Protein AF-A0AA46X351-F1 (afdb_monomer_lite)

Foldseek 3Di:
DDDPDPVVVVVVVVVVVVCCCVVQNPPCVVVPPDPVSSVVSVVVVVCCVVPPVVCVVDVDDDD

pLDDT: mean 73.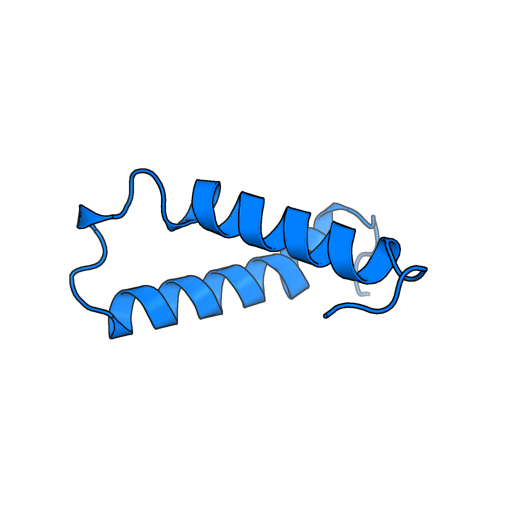86, std 14.99, range [43.47, 90.56]

Organism: NCBI:txid423477

InterPro domains:
  IPR001584 Integrase, catalytic core [PF13333] (14-56)
  IPR012337 Ribonuclease H-like superfamily [SSF53098] (1-62)
  IPR050900 Transposase IS3/IS150/IS904 [PTHR46889] (1-60)

Structure (mmCIF, N/CA/C/O backbone):
data_AF-A0AA46X351-F1
#
_entry.id   AF-A0AA46X351-F1
#
loop_
_atom_site.group_PDB
_atom_site.id
_atom_site.type_symbol
_atom_site.label_atom_id
_atom_site.label_alt_id
_atom_site.label_comp_id
_atom_site.label_asym_id
_atom_site.label_entity_id
_atom_site.label_seq_id
_atom_site.pdbx_PDB_ins_code
_atom_site.Cartn_x
_atom_site.Cartn_y
_atom_site.Cartn_z
_atom_site.occupancy
_atom_site.B_iso_or_equiv
_atom_site.auth_seq_id
_atom_site.auth_comp_id
_atom_site.auth_asym_id
_atom_site.auth_atom_id
_atom_site.pdbx_PDB_model_num
ATOM 1 N N . MET A 1 1 ? 21.978 -10.087 10.702 1.00 43.56 1 MET A N 1
ATOM 2 C CA . MET A 1 1 ? 22.910 -9.279 9.883 1.00 43.56 1 MET A CA 1
ATOM 3 C C . MET A 1 1 ? 22.886 -9.800 8.451 1.00 43.56 1 MET A C 1
ATOM 5 O O . MET A 1 1 ? 23.151 -10.978 8.250 1.00 43.56 1 MET A O 1
ATOM 9 N N . SER A 1 2 ? 22.485 -8.960 7.491 1.00 52.25 2 SER A N 1
ATOM 10 C CA . SER A 1 2 ? 22.377 -9.302 6.063 1.00 52.25 2 SER A CA 1
ATOM 11 C C . SER A 1 2 ? 23.767 -9.553 5.457 1.00 52.25 2 SER A C 1
ATOM 13 O O . SER A 1 2 ? 24.701 -8.797 5.730 1.00 52.25 2 SER A O 1
ATOM 15 N N . LYS A 1 3 ? 23.939 -10.636 4.684 1.00 56.03 3 LYS A N 1
ATOM 16 C CA . LYS A 1 3 ? 25.228 -10.994 4.063 1.00 56.03 3 LYS A CA 1
ATOM 17 C C . LYS A 1 3 ? 25.596 -9.956 2.996 1.00 56.03 3 LYS A C 1
ATOM 19 O O . LYS A 1 3 ? 24.863 -9.751 2.030 1.00 56.03 3 LYS A O 1
ATOM 24 N N . LYS A 1 4 ? 26.761 -9.329 3.173 1.00 52.09 4 LYS A N 1
ATOM 25 C CA . LYS A 1 4 ? 27.387 -8.370 2.251 1.00 52.09 4 LYS A CA 1
ATOM 26 C C . LYS A 1 4 ? 27.489 -8.995 0.849 1.00 52.09 4 LYS A C 1
ATOM 28 O O . LYS A 1 4 ? 28.254 -9.934 0.667 1.00 52.09 4 LYS A O 1
ATOM 33 N N . GLY A 1 5 ? 26.689 -8.514 -0.110 1.00 56.81 5 GLY A N 1
ATOM 34 C CA . GLY A 1 5 ? 26.775 -8.936 -1.518 1.00 56.81 5 GLY A CA 1
ATOM 35 C C . GLY A 1 5 ? 25.456 -9.123 -2.282 1.00 56.81 5 GLY A C 1
ATOM 36 O O . GLY A 1 5 ? 25.487 -9.122 -3.507 1.00 56.81 5 GLY A O 1
ATOM 37 N N . LYS A 1 6 ? 24.292 -9.218 -1.620 1.00 53.44 6 LYS A N 1
ATOM 38 C CA . LYS A 1 6 ? 22.975 -9.229 -2.299 1.00 53.44 6 LYS A CA 1
ATOM 39 C C . LYS A 1 6 ? 22.239 -7.892 -2.133 1.00 53.44 6 LYS A C 1
ATOM 41 O O . LYS A 1 6 ? 21.163 -7.815 -1.548 1.00 53.44 6 LYS A O 1
ATOM 46 N N . CYS A 1 7 ? 22.816 -6.812 -2.659 1.00 53.00 7 CYS A N 1
ATOM 47 C CA . CYS A 1 7 ? 22.176 -5.489 -2.620 1.00 53.00 7 CYS A CA 1
ATOM 48 C C . CYS A 1 7 ? 20.885 -5.421 -3.455 1.00 53.00 7 CYS A C 1
ATOM 50 O O . CYS A 1 7 ? 20.044 -4.573 -3.190 1.00 53.00 7 CYS A O 1
A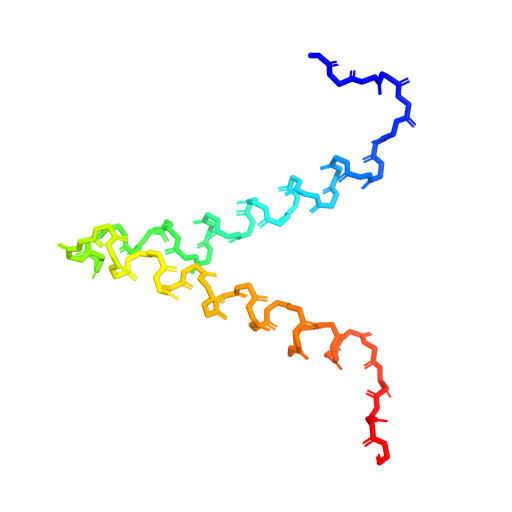TOM 52 N N . TYR A 1 8 ? 20.705 -6.313 -4.435 1.00 54.31 8 TYR A N 1
ATOM 53 C CA . TYR A 1 8 ? 19.529 -6.310 -5.311 1.00 54.31 8 TYR A CA 1
ATOM 54 C C . TYR A 1 8 ? 18.235 -6.704 -4.584 1.00 54.31 8 TYR A C 1
ATOM 56 O O . TYR A 1 8 ? 17.224 -6.027 -4.732 1.00 54.31 8 TYR A O 1
ATOM 64 N N . ASP A 1 9 ? 18.282 -7.751 -3.755 1.00 56.94 9 ASP A N 1
ATOM 65 C CA . ASP A 1 9 ? 17.143 -8.189 -2.931 1.00 56.94 9 ASP A CA 1
ATOM 66 C C . ASP A 1 9 ? 16.771 -7.113 -1.898 1.00 56.94 9 ASP A C 1
ATOM 68 O O . ASP A 1 9 ? 15.607 -6.740 -1.749 1.00 56.94 9 ASP A O 1
ATOM 72 N N . ASN A 1 10 ? 17.787 -6.551 -1.230 1.00 60.94 10 ASN A N 1
ATOM 73 C CA . ASN A 1 10 ? 17.579 -5.536 -0.201 1.00 60.94 10 ASN A CA 1
ATOM 74 C C . ASN A 1 10 ? 17.043 -4.229 -0.800 1.00 60.94 10 ASN A C 1
ATOM 76 O O . ASN A 1 10 ? 16.089 -3.673 -0.277 1.00 60.94 10 ASN A O 1
ATOM 80 N N . SER A 1 11 ? 17.582 -3.779 -1.938 1.00 68.62 11 SER A N 1
ATOM 81 C CA . SER A 1 11 ? 17.192 -2.510 -2.567 1.00 68.62 11 SER A CA 1
ATOM 82 C C . SER A 1 11 ? 15.748 -2.515 -3.083 1.00 68.62 11 SER A C 1
ATOM 84 O O . SER A 1 11 ? 15.041 -1.507 -2.963 1.00 68.62 11 SER A O 1
ATOM 86 N N . VAL A 1 12 ? 15.270 -3.647 -3.615 1.00 72.25 12 VAL A N 1
ATOM 87 C CA . VAL A 1 12 ? 13.873 -3.784 -4.057 1.00 72.25 12 VAL A CA 1
ATOM 88 C C . VAL A 1 12 ? 12.925 -3.714 -2.864 1.00 72.25 12 VAL A C 1
ATOM 90 O O . VAL A 1 12 ? 11.945 -2.966 -2.912 1.00 72.25 12 VAL A O 1
ATOM 93 N N . MET A 1 13 ? 13.242 -4.429 -1.782 1.00 80.12 13 MET A N 1
ATOM 94 C CA . MET A 1 13 ? 12.431 -4.414 -0.564 1.00 80.12 13 MET A CA 1
ATOM 95 C C . MET A 1 13 ? 12.480 -3.052 0.137 1.00 80.12 13 MET A C 1
ATOM 97 O O . MET A 1 13 ? 11.437 -2.536 0.530 1.00 80.12 13 MET A O 1
ATOM 101 N N . GLU A 1 14 ? 13.642 -2.404 0.214 1.00 82.25 14 GLU A N 1
ATOM 102 C CA . GLU A 1 14 ? 13.776 -1.043 0.751 1.00 82.25 14 GLU A CA 1
ATOM 103 C C . GLU A 1 14 ? 12.927 -0.039 -0.034 1.00 82.25 14 GLU A C 1
ATOM 105 O O .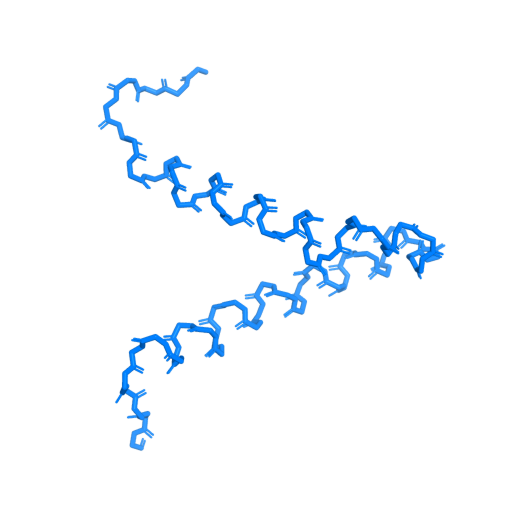 GLU A 1 14 ? 12.201 0.766 0.554 1.00 82.25 14 GLU A O 1
ATOM 110 N N . THR A 1 15 ? 12.939 -0.130 -1.366 1.00 83.12 15 THR A N 1
ATOM 111 C CA . THR A 1 15 ? 12.105 0.723 -2.225 1.00 83.12 15 THR A CA 1
ATOM 112 C C . THR A 1 15 ? 10.615 0.431 -2.040 1.00 83.12 15 THR A C 1
ATOM 114 O O . THR A 1 15 ? 9.798 1.357 -2.047 1.00 83.12 15 THR A O 1
ATOM 117 N N . PHE A 1 16 ? 10.241 -0.842 -1.882 1.00 84.94 16 PHE A N 1
ATOM 118 C CA . PHE A 1 16 ? 8.860 -1.252 -1.634 1.00 84.94 16 PHE A CA 1
ATOM 119 C C . PHE A 1 16 ? 8.344 -0.693 -0.304 1.00 84.94 16 PHE A C 1
ATOM 121 O O . PHE A 1 16 ? 7.324 -0.007 -0.296 1.00 84.94 16 PHE A O 1
ATOM 128 N N . PHE A 1 17 ? 9.070 -0.905 0.797 1.00 83.94 17 PHE A N 1
ATOM 129 C CA . PHE A 1 17 ? 8.666 -0.415 2.117 1.00 83.94 17 PHE A CA 1
ATOM 130 C C . PHE A 1 17 ? 8.714 1.110 2.226 1.00 83.94 17 PHE A C 1
ATOM 132 O O . PHE A 1 17 ? 7.886 1.693 2.926 1.00 83.94 17 PHE A O 1
ATOM 139 N N . GLY A 1 18 ? 9.644 1.772 1.531 1.00 88.25 18 GLY A N 1
ATOM 140 C CA . GLY A 1 18 ? 9.652 3.231 1.420 1.00 88.25 18 GLY A CA 1
ATOM 141 C C . GLY A 1 18 ? 8.353 3.752 0.804 1.00 88.25 18 GLY A C 1
ATOM 142 O O . GLY A 1 18 ? 7.693 4.609 1.385 1.00 88.25 18 GLY A O 1
ATOM 143 N N . ARG A 1 19 ? 7.936 3.162 -0.322 1.00 85.81 19 ARG A N 1
ATOM 144 C CA . ARG A 1 19 ? 6.684 3.519 -1.004 1.00 85.81 19 ARG A CA 1
ATOM 145 C C . ARG A 1 19 ? 5.440 3.160 -0.220 1.00 85.81 19 ARG A C 1
ATOM 147 O O . ARG A 1 19 ? 4.560 3.994 -0.103 1.00 85.81 19 ARG A O 1
ATOM 154 N N . LEU A 1 20 ? 5.382 1.958 0.344 1.00 88.25 20 LEU A N 1
ATOM 155 C CA . LEU A 1 20 ? 4.265 1.535 1.183 1.00 88.25 20 LEU A CA 1
ATOM 156 C C . LEU A 1 20 ? 4.049 2.535 2.323 1.00 88.25 20 LEU A C 1
ATOM 158 O O . LEU A 1 20 ? 2.928 2.978 2.544 1.00 88.25 20 LEU A O 1
ATOM 162 N N . LYS A 1 21 ? 5.120 2.972 2.994 1.00 86.25 21 LYS A N 1
ATOM 163 C CA . LYS A 1 21 ? 4.993 3.983 4.046 1.00 86.25 21 LYS A CA 1
ATOM 164 C C . LYS A 1 21 ? 4.502 5.328 3.507 1.00 86.25 21 LYS A C 1
ATOM 166 O O . LYS A 1 21 ? 3.645 5.928 4.133 1.00 86.25 21 LYS A O 1
ATOM 171 N N . THR A 1 22 ? 4.995 5.807 2.368 1.00 87.25 22 THR A N 1
ATOM 172 C CA . THR A 1 22 ? 4.551 7.090 1.787 1.00 87.25 22 THR A CA 1
ATOM 173 C C . THR A 1 22 ? 3.132 7.060 1.225 1.00 87.25 22 THR A C 1
ATOM 175 O O . THR A 1 22 ? 2.412 8.035 1.384 1.00 87.25 22 THR A O 1
ATOM 178 N N . GLU A 1 23 ? 2.740 5.978 0.559 1.00 83.44 23 GLU A N 1
ATOM 179 C CA . GLU A 1 23 ? 1.471 5.885 -0.172 1.00 83.44 23 GLU A CA 1
ATOM 180 C C . GLU A 1 23 ? 0.318 5.389 0.715 1.00 83.44 23 GLU A C 1
ATOM 182 O O . GLU A 1 23 ? -0.823 5.752 0.457 1.00 83.44 23 GLU A O 1
ATOM 187 N N . ILE A 1 24 ? 0.603 4.582 1.748 1.00 84.75 24 ILE A N 1
ATOM 188 C CA . ILE A 1 24 ? -0.418 3.969 2.618 1.00 84.75 24 ILE A CA 1
ATOM 189 C C . ILE A 1 24 ? -0.357 4.491 4.055 1.00 84.75 24 ILE A C 1
ATOM 191 O O . ILE A 1 24 ? -1.388 4.587 4.697 1.00 84.75 24 ILE A O 1
ATOM 195 N N . TYR A 1 25 ? 0.812 4.827 4.605 1.00 81.62 25 TYR A N 1
ATOM 196 C CA . TYR A 1 25 ? 0.912 5.172 6.031 1.00 81.62 25 TYR A CA 1
ATOM 197 C C . TYR A 1 25 ? 0.933 6.689 6.279 1.00 81.62 25 TYR A C 1
ATOM 199 O O . TYR A 1 25 ? 0.070 7.219 6.975 1.00 81.62 25 TYR A O 1
ATOM 207 N N . TYR A 1 26 ? 1.893 7.411 5.700 1.00 82.69 26 TYR A N 1
ATOM 208 C CA . TYR A 1 26 ? 2.075 8.843 5.931 1.00 82.69 26 TYR A CA 1
ATOM 209 C C . TYR A 1 26 ? 0.889 9.647 5.380 1.00 82.69 26 TYR A C 1
ATOM 211 O O . TYR A 1 26 ? 0.612 9.621 4.186 1.00 82.69 26 TYR A O 1
ATOM 219 N N . GLY A 1 27 ? 0.200 10.381 6.260 1.00 79.06 27 GLY A N 1
ATOM 220 C CA . GLY A 1 27 ? -0.990 11.176 5.922 1.00 79.06 27 GLY A CA 1
ATOM 221 C C . GLY A 1 27 ? -2.325 10.461 6.158 1.00 79.06 27 GLY A C 1
ATOM 222 O O . GLY A 1 27 ? -3.327 11.138 6.365 1.00 79.06 27 GLY A O 1
ATOM 223 N N . PHE A 1 28 ? -2.320 9.128 6.242 1.00 79.00 28 PHE A N 1
ATOM 224 C CA . PHE A 1 28 ? -3.508 8.294 6.476 1.00 79.00 28 PHE A CA 1
ATOM 225 C C . PHE A 1 28 ? -3.539 7.675 7.884 1.00 79.00 28 PHE A C 1
ATOM 227 O O . PHE A 1 28 ? -4.432 6.902 8.215 1.00 79.00 28 PHE A O 1
ATOM 234 N N . GLU A 1 29 ? -2.596 8.042 8.759 1.00 77.50 29 GLU A N 1
ATOM 235 C CA . GLU A 1 29 ? -2.445 7.484 10.116 1.00 77.50 29 GLU A CA 1
ATOM 236 C C . GLU A 1 29 ? -3.737 7.549 10.950 1.00 77.50 29 GLU A C 1
ATOM 238 O O . GLU A 1 29 ? -3.985 6.676 11.778 1.00 77.50 29 GLU A O 1
ATOM 243 N N . LYS A 1 30 ? -4.579 8.565 10.715 1.00 77.31 30 LYS A N 1
ATOM 244 C CA . LYS A 1 30 ? -5.868 8.751 11.402 1.00 77.31 30 LYS A CA 1
ATOM 245 C C . LYS A 1 30 ? -7.050 8.044 10.727 1.00 77.31 30 LYS A C 1
ATOM 247 O O . LYS A 1 30 ? -8.101 7.937 11.351 1.00 77.31 30 LYS A O 1
ATOM 252 N N . GLU A 1 31 ? -6.905 7.584 9.486 1.00 77.69 31 GLU A N 1
ATOM 253 C CA . GLU A 1 31 ? -7.962 6.871 8.750 1.00 77.69 31 GLU A CA 1
ATOM 254 C C . GLU A 1 31 ? -8.040 5.389 9.130 1.00 77.69 31 GLU A C 1
ATOM 256 O O . GLU A 1 31 ? -9.101 4.769 9.034 1.00 77.69 31 GLU A O 1
ATOM 261 N N . TYR A 1 32 ? -6.953 4.815 9.649 1.00 82.44 32 TYR A N 1
ATOM 262 C CA . TYR A 1 32 ? -6.950 3.437 10.127 1.00 82.44 32 TYR A CA 1
ATOM 263 C C . TYR A 1 32 ? -7.493 3.349 11.553 1.00 82.44 32 TYR A C 1
ATOM 265 O O . TYR A 1 32 ? -6.752 3.346 12.533 1.00 82.44 32 TYR A O 1
ATOM 273 N N . ALA A 1 33 ? -8.814 3.208 11.665 1.00 80.69 33 ALA A N 1
ATOM 274 C CA . ALA A 1 33 ? -9.515 3.080 12.946 1.00 80.69 33 ALA A CA 1
ATOM 275 C C . ALA A 1 33 ? -9.108 1.838 13.770 1.00 80.69 33 ALA A C 1
ATOM 277 O O . ALA A 1 33 ? -9.446 1.729 14.948 1.00 80.69 33 ALA A O 1
ATOM 278 N N . SER A 1 34 ? -8.427 0.861 13.164 1.00 87.81 34 SER A N 1
ATOM 279 C CA . SER A 1 34 ? -7.956 -0.357 13.827 1.00 87.81 34 SER A CA 1
ATOM 280 C C . SER A 1 34 ? -6.834 -1.027 13.041 1.00 87.81 34 SER A C 1
ATOM 282 O O . SER A 1 34 ? -6.758 -0.908 11.818 1.00 87.81 34 SER A O 1
ATOM 284 N N . PHE A 1 35 ? -6.026 -1.832 13.735 1.00 86.00 35 PHE A N 1
ATOM 285 C CA . PHE A 1 35 ? -4.975 -2.637 13.108 1.00 86.00 35 PHE A CA 1
ATOM 286 C C . PHE A 1 35 ? -5.519 -3.557 12.005 1.00 86.00 35 PHE A C 1
ATOM 288 O O . PHE A 1 35 ? -4.881 -3.718 10.972 1.00 86.00 35 PHE A O 1
ATOM 295 N N . ASN A 1 36 ? -6.728 -4.102 12.177 1.00 89.06 36 ASN A N 1
ATOM 296 C CA . ASN A 1 36 ? -7.370 -4.924 11.150 1.00 89.06 36 ASN A CA 1
ATOM 297 C C . ASN A 1 36 ? -7.650 -4.137 9.857 1.00 89.06 36 ASN A C 1
ATOM 299 O O . ASN A 1 36 ? -7.401 -4.640 8.769 1.00 89.06 36 ASN A O 1
ATOM 303 N N . ALA A 1 37 ? -8.119 -2.889 9.968 1.00 86.19 37 ALA A N 1
ATOM 304 C CA . ALA A 1 37 ? -8.347 -2.029 8.805 1.00 86.19 37 ALA A CA 1
ATOM 305 C C . ALA A 1 37 ? -7.027 -1.696 8.090 1.00 86.19 37 ALA A C 1
ATOM 307 O O . ALA A 1 37 ? -6.966 -1.690 6.863 1.00 86.19 37 ALA A O 1
ATOM 308 N N . PHE A 1 38 ? -5.955 -1.491 8.859 1.00 88.12 38 PHE A N 1
ATOM 309 C CA . PHE A 1 38 ? -4.617 -1.306 8.307 1.00 88.12 38 PHE A CA 1
ATOM 310 C C . PHE A 1 38 ? -4.099 -2.569 7.599 1.00 88.12 38 PHE A C 1
ATOM 312 O O . PHE A 1 38 ? -3.576 -2.477 6.493 1.00 88.12 38 PHE A O 1
ATOM 319 N N . ALA A 1 39 ? -4.293 -3.755 8.184 1.00 89.25 39 ALA A N 1
ATOM 320 C CA . ALA A 1 39 ? -3.891 -5.024 7.578 1.00 89.25 39 ALA A CA 1
ATOM 321 C C . ALA A 1 39 ? -4.591 -5.273 6.231 1.00 89.25 39 ALA A C 1
ATOM 323 O O . ALA A 1 39 ? -3.930 -5.645 5.263 1.00 89.25 39 ALA A O 1
ATOM 324 N N . VAL A 1 40 ? -5.895 -4.985 6.143 1.00 90.56 40 VAL A N 1
ATOM 325 C CA . VAL A 1 40 ? -6.656 -5.071 4.884 1.00 90.56 40 VAL A CA 1
ATOM 326 C C . VAL A 1 40 ? -6.105 -4.098 3.836 1.00 90.56 40 VAL A C 1
ATOM 328 O O . VAL A 1 40 ? -5.889 -4.485 2.691 1.00 90.56 40 VAL A O 1
ATOM 331 N N . ALA A 1 41 ? -5.807 -2.852 4.217 1.00 88.94 41 ALA A N 1
ATOM 332 C CA . ALA A 1 41 ? -5.229 -1.871 3.295 1.00 88.94 41 ALA A CA 1
ATOM 333 C C . ALA A 1 41 ? -3.838 -2.286 2.778 1.00 88.94 41 ALA A C 1
ATOM 335 O O . ALA A 1 41 ? -3.516 -2.071 1.607 1.00 88.94 41 ALA A O 1
ATOM 336 N N . ILE A 1 42 ? -3.019 -2.911 3.630 1.00 89.88 42 ILE A N 1
ATOM 337 C CA . ILE A 1 42 ? -1.716 -3.470 3.248 1.00 89.88 42 ILE A CA 1
ATOM 338 C C . ILE A 1 42 ? -1.889 -4.622 2.249 1.00 89.88 42 ILE A C 1
ATOM 340 O O . ILE A 1 42 ? -1.175 -4.658 1.245 1.00 89.88 42 ILE A O 1
ATOM 344 N N . GLU A 1 43 ? -2.822 -5.544 2.500 1.00 90.50 43 GLU A N 1
ATOM 345 C CA . GLU A 1 43 ? -3.102 -6.678 1.609 1.00 90.50 43 GLU A CA 1
ATOM 346 C C . GLU A 1 43 ? -3.554 -6.203 0.220 1.00 90.50 43 GLU A C 1
ATOM 348 O O . GLU A 1 43 ? -2.986 -6.613 -0.798 1.00 90.50 43 GLU A O 1
ATOM 353 N N . GLU A 1 44 ? -4.484 -5.248 0.176 1.00 89.88 44 GLU A N 1
ATOM 354 C CA . GLU A 1 44 ? -4.955 -4.628 -1.066 1.00 89.88 44 GLU A CA 1
ATOM 355 C C . GLU A 1 44 ? -3.826 -3.906 -1.815 1.00 89.88 44 GLU A C 1
ATOM 357 O O . GLU A 1 44 ? -3.689 -4.033 -3.038 1.00 89.88 44 GLU A O 1
ATOM 362 N N . TYR A 1 45 ? -2.953 -3.194 -1.097 1.00 88.38 45 TYR A N 1
ATOM 363 C CA . TYR A 1 45 ? -1.801 -2.531 -1.703 1.00 88.38 45 TYR A CA 1
ATOM 364 C C . TYR A 1 45 ? -0.786 -3.531 -2.279 1.00 88.38 45 TYR A C 1
ATOM 366 O O . TYR A 1 45 ? -0.270 -3.318 -3.381 1.00 88.38 45 TYR A O 1
ATOM 374 N N . ILE A 1 46 ? -0.520 -4.645 -1.587 1.00 88.06 46 ILE A N 1
ATOM 375 C CA . ILE A 1 46 ? 0.338 -5.732 -2.089 1.00 88.06 46 ILE A CA 1
ATOM 376 C C . ILE A 1 46 ? -0.269 -6.343 -3.358 1.00 88.06 46 ILE A C 1
ATOM 378 O O . ILE A 1 46 ? 0.441 -6.534 -4.352 1.00 88.06 46 ILE A O 1
ATOM 382 N N . ASN A 1 47 ? -1.578 -6.599 -3.355 1.00 87.69 47 ASN A N 1
ATOM 383 C CA . ASN A 1 47 ? -2.301 -7.114 -4.513 1.00 87.69 47 ASN A CA 1
ATOM 384 C C . ASN A 1 47 ? -2.203 -6.152 -5.714 1.00 87.69 47 ASN A C 1
ATOM 386 O O . ASN A 1 47 ? -1.831 -6.562 -6.817 1.00 87.69 47 ASN A O 1
ATOM 390 N N . TYR A 1 48 ? -2.437 -4.853 -5.502 1.00 85.94 48 TYR A N 1
ATOM 391 C CA . TYR A 1 48 ? -2.258 -3.815 -6.522 1.00 85.94 48 TYR A CA 1
ATOM 392 C C . TYR A 1 48 ? -0.817 -3.755 -7.053 1.00 85.94 48 TYR A C 1
ATOM 394 O O . TYR A 1 48 ? -0.598 -3.696 -8.270 1.00 85.94 48 TYR A O 1
ATOM 402 N N . TYR A 1 49 ? 0.174 -3.792 -6.161 1.00 82.69 49 TYR A N 1
ATOM 403 C CA . TYR A 1 49 ? 1.586 -3.715 -6.523 1.00 82.69 49 TYR A CA 1
ATOM 404 C C . TYR A 1 49 ? 2.018 -4.903 -7.392 1.00 82.69 49 TYR A C 1
ATOM 406 O O . TYR A 1 49 ? 2.684 -4.712 -8.411 1.00 82.69 49 TYR A O 1
ATOM 414 N N . ASN A 1 50 ? 1.607 -6.117 -7.026 1.00 80.69 50 ASN A N 1
ATOM 415 C CA . ASN A 1 50 ? 1.984 -7.330 -7.748 1.00 80.69 50 ASN A CA 1
ATOM 416 C C . ASN A 1 50 ? 1.192 -7.510 -9.047 1.00 80.69 50 ASN A C 1
ATOM 418 O O . ASN A 1 50 ? 1.780 -7.822 -10.078 1.00 80.69 50 ASN A O 1
ATOM 422 N N . ASN A 1 51 ? -0.120 -7.268 -9.034 1.00 79.25 51 ASN A N 1
ATOM 423 C CA . ASN A 1 51 ? -0.972 -7.594 -10.179 1.00 79.25 51 ASN A CA 1
ATOM 424 C C . ASN A 1 51 ? -1.181 -6.421 -11.138 1.00 79.25 51 ASN A C 1
ATOM 426 O O . ASN A 1 51 ? -1.178 -6.617 -12.347 1.00 79.25 51 ASN A O 1
ATOM 430 N N . ARG A 1 52 ? -1.322 -5.186 -10.642 1.00 73.56 52 ARG A N 1
ATOM 431 C CA . ARG A 1 52 ? -1.641 -4.028 -11.500 1.00 73.56 52 ARG A CA 1
ATOM 432 C C . ARG A 1 52 ? -0.429 -3.181 -11.853 1.00 73.56 52 ARG A C 1
ATOM 434 O O . ARG A 1 52 ? -0.333 -2.663 -12.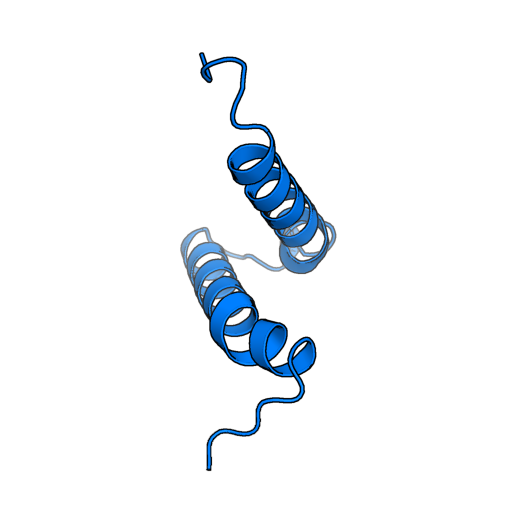965 1.00 73.56 52 ARG A O 1
ATOM 441 N N . ARG A 1 53 ? 0.518 -3.016 -10.928 1.00 68.00 53 ARG A N 1
ATOM 442 C CA . ARG A 1 53 ? 1.686 -2.154 -11.157 1.00 68.00 53 ARG A CA 1
ATOM 443 C C . ARG A 1 53 ? 2.735 -2.807 -12.054 1.00 68.00 53 ARG A C 1
ATOM 445 O O . ARG A 1 53 ? 3.278 -2.123 -12.922 1.00 68.00 53 ARG A O 1
ATOM 452 N N . ILE A 1 54 ? 3.003 -4.103 -11.869 1.00 61.06 54 ILE A N 1
ATOM 453 C CA . ILE A 1 54 ? 3.912 -4.869 -12.739 1.00 61.06 54 ILE A CA 1
ATOM 454 C C . ILE A 1 54 ? 3.399 -4.822 -14.183 1.00 61.06 54 ILE A C 1
ATOM 456 O O . ILE A 1 54 ? 4.146 -4.405 -15.064 1.00 61.06 54 ILE A O 1
ATOM 460 N N . GLN A 1 55 ? 2.101 -5.069 -14.391 1.00 53.94 55 GLN A N 1
ATOM 461 C CA . GLN A 1 55 ? 1.437 -4.964 -15.698 1.00 53.94 55 GLN A CA 1
ATOM 462 C C . GLN A 1 55 ? 1.463 -3.558 -16.321 1.00 53.94 55 GLN A C 1
ATOM 464 O O . GLN A 1 55 ? 1.313 -3.418 -17.526 1.00 53.94 55 GLN A O 1
ATOM 469 N N . LYS A 1 56 ? 1.661 -2.491 -15.537 1.00 54.94 56 LYS A N 1
ATOM 470 C CA . LYS A 1 56 ? 1.795 -1.125 -16.076 1.00 54.94 56 LYS A CA 1
ATOM 471 C C . LYS A 1 56 ? 3.216 -0.818 -16.559 1.00 54.94 56 LYS A C 1
ATOM 473 O O . LYS A 1 56 ? 3.402 0.067 -17.391 1.00 54.94 56 LYS A O 1
ATOM 478 N N . LYS A 1 57 ? 4.225 -1.509 -16.012 1.00 56.56 57 LYS A N 1
ATOM 479 C CA . LYS A 1 57 ? 5.648 -1.318 -16.351 1.00 56.56 57 LYS A CA 1
ATOM 480 C C . LYS A 1 57 ? 6.098 -2.211 -17.506 1.00 56.56 57 LYS A C 1
ATOM 482 O O . LYS A 1 57 ? 7.019 -1.847 -18.233 1.00 56.56 57 LYS A O 1
ATOM 487 N N . THR A 1 58 ? 5.443 -3.348 -17.692 1.00 51.94 58 THR A N 1
ATOM 488 C CA . THR A 1 58 ? 5.591 -4.215 -18.857 1.00 51.94 58 THR A CA 1
ATOM 489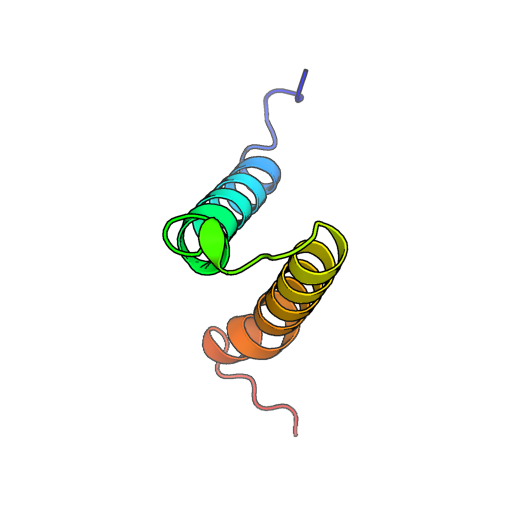 C C . THR A 1 58 ? 4.379 -4.023 -19.767 1.00 51.94 58 THR A C 1
ATOM 491 O O . THR A 1 58 ? 3.261 -4.236 -19.332 1.00 51.94 58 THR A O 1
ATOM 494 N N . LYS A 1 59 ? 4.561 -3.657 -21.047 1.00 52.28 59 LYS A N 1
ATOM 495 C CA . LYS A 1 59 ? 3.491 -3.639 -22.080 1.00 52.28 59 LYS A CA 1
ATOM 496 C C . LYS A 1 59 ? 2.928 -5.046 -22.395 1.00 52.28 59 LYS A C 1
ATOM 498 O O . LYS A 1 59 ? 2.567 -5.334 -23.530 1.00 52.28 59 LYS A O 1
ATOM 503 N N . TRP A 1 60 ? 2.916 -5.958 -21.433 1.00 50.81 60 TRP A N 1
ATOM 504 C CA . TRP A 1 60 ? 2.456 -7.321 -21.628 1.00 50.81 60 TRP A CA 1
ATOM 505 C C . TRP A 1 60 ? 0.988 -7.399 -21.232 1.00 50.81 60 TRP A C 1
ATOM 507 O O . TRP A 1 60 ? 0.632 -7.499 -20.061 1.00 50.81 60 TRP A O 1
ATOM 517 N N . MET A 1 61 ? 0.155 -7.290 -22.261 1.00 49.88 61 MET A N 1
ATOM 518 C CA . MET A 1 61 ? -1.256 -7.646 -22.233 1.00 49.88 61 MET A CA 1
ATOM 519 C C . MET A 1 61 ? -1.317 -9.179 -22.118 1.00 49.88 61 MET A C 1
ATOM 521 O O . MET A 1 61 ? -0.710 -9.843 -22.963 1.00 49.88 61 MET A O 1
ATOM 525 N N . PRO A 1 62 ? -1.972 -9.771 -21.104 1.00 51.34 62 PRO A N 1
ATOM 526 C CA . PRO A 1 62 ? -2.367 -11.166 -21.217 1.00 51.34 62 PRO A CA 1
ATOM 527 C C . PRO A 1 62 ? -3.407 -11.253 -22.343 1.00 51.34 62 PRO A C 1
ATOM 529 O O . PRO A 1 62 ? -4.399 -10.524 -22.316 1.00 51.34 62 P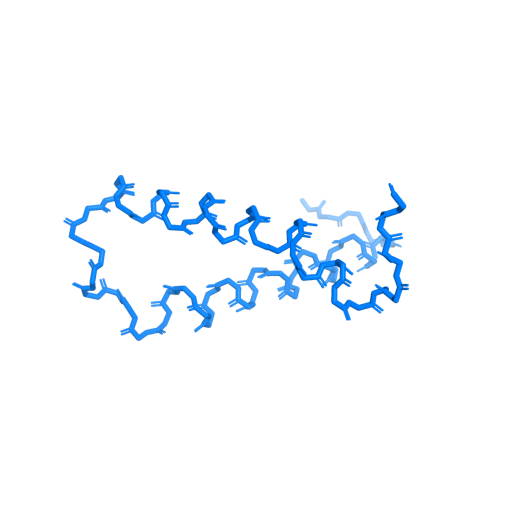RO A O 1
ATOM 532 N N . LEU A 1 63 ? -3.100 -12.062 -23.362 1.00 43.47 63 LEU A N 1
ATOM 533 C CA . LEU A 1 63 ? -4.052 -12.505 -24.386 1.00 43.47 63 LEU A CA 1
ATOM 534 C C . LEU A 1 63 ? -5.231 -13.238 -23.739 1.00 43.47 63 LEU A C 1
ATOM 536 O O . LEU A 1 63 ? -4.978 -13.984 -22.764 1.00 43.47 63 LEU A O 1
#

Sequence (63 aa):
MSKKGKCYDNSVMETFFGRLKTEIYYGFEKEYASFNAFAVAIEEYINYYNNRRIQKKTKWMPL

Radius of gyration: 14.92 Å; chains: 1; bounding box: 37×24×38 Å

Secondary structure (DSSP, 8-state):
---TT-HHHHHHHHHHHHHHIIIIITTTTTT--SHHHHHHHHHHHHHIIIIIIHHHHS-----